Protein AF-A0A3G1S1U9-F1 (afdb_monomer_lite)

pLDDT: mean 83.04, std 12.29, range [37.41, 97.25]

Sequence (109 aa):
GDSNFSSLNMLNDEGWVMLKSMMGLLILSIFGGSMLSWLIFPTPMVIVLPSYLKLLTLFVCIVGGIMGYMISNVSLFFYNKALNNYNFSYFLGSMWFMPYISTYGIINY

InterPro domains:
  IPR010934 NADH dehydrogenase subunit 5, C-terminal [PF06455] (1-108)

Organism: Lucilia sericata (NCBI:txid13632)

Secondary structure (DSSP, 8-state):
------S--------HHHHHHHHHHHHHHHHHHHHHHHHH-SS-------HHHHHHHHHHHHHHHHHHHHHH---TT---HHHHTHHHHHHHHTTTTHHHHHHHTT---

Foldseek 3Di:
DDPPDDVDDPPDPPPPVVVVVVVVVVVCVVVVVVVVVCVVPVDDDDDDDDPCVVCVVVVCVVVVVVVVVVVPPDDPDDDPVCVVVVVVNVCVVCVNVVVVVVPVVPPDD

Structure (mmCIF, N/CA/C/O backbone):
data_AF-A0A3G1S1U9-F1
#
_entry.id   AF-A0A3G1S1U9-F1
#
loop_
_atom_site.group_PDB
_atom_site.id
_atom_site.type_symbol
_atom_site.label_atom_id
_atom_site.label_alt_id
_atom_site.label_comp_id
_atom_site.label_asym_id
_atom_site.label_entity_id
_atom_site.label_seq_id
_atom_site.pdbx_PDB_ins_code
_atom_site.Cartn_x
_atom_site.Cartn_y
_atom_site.Cartn_z
_atom_site.occupancy
_atom_site.B_iso_or_equiv
_atom_site.auth_seq_id
_atom_site.auth_comp_id
_atom_site.auth_asym_id
_atom_site.auth_atom_id
_atom_site.pdbx_PDB_model_num
ATOM 1 N N . GLY A 1 1 ? -6.867 -5.377 25.276 1.00 37.41 1 GLY A N 1
ATOM 2 C CA . GLY A 1 1 ? -5.666 -4.649 25.705 1.00 37.41 1 GLY A CA 1
ATOM 3 C C . GLY A 1 1 ? -6.149 -3.332 26.230 1.00 37.41 1 GLY A C 1
ATOM 4 O O . GLY A 1 1 ? -6.461 -2.466 25.428 1.00 37.41 1 GLY A O 1
ATOM 5 N N . ASP A 1 2 ? -6.322 -3.247 27.542 1.00 38.47 2 ASP A N 1
ATOM 6 C CA . ASP A 1 2 ? -6.902 -2.082 28.199 1.00 38.47 2 ASP A CA 1
ATOM 7 C C . ASP A 1 2 ? -5.812 -1.041 28.426 1.00 38.47 2 ASP A C 1
ATOM 9 O O . ASP A 1 2 ? -5.091 -1.061 29.423 1.00 38.47 2 ASP A O 1
ATOM 13 N N . SER A 1 3 ? -5.664 -0.123 27.477 1.00 53.00 3 SER A N 1
ATOM 14 C CA . SER A 1 3 ? -4.986 1.138 27.746 1.00 53.00 3 SER A CA 1
ATOM 15 C C . SER A 1 3 ? -5.952 2.017 28.536 1.00 53.00 3 SER A C 1
ATOM 17 O O . SER A 1 3 ? -6.784 2.718 27.957 1.00 53.00 3 SER A O 1
ATOM 19 N N . ASN A 1 4 ? -5.855 1.953 29.867 1.00 48.62 4 ASN A N 1
ATOM 20 C CA . ASN A 1 4 ? -6.452 2.929 30.776 1.00 48.62 4 ASN A CA 1
ATOM 21 C C . ASN A 1 4 ? -5.783 4.287 30.541 1.00 48.62 4 ASN A C 1
ATOM 23 O O . ASN A 1 4 ? -4.883 4.693 31.273 1.00 48.62 4 ASN A O 1
ATOM 27 N N . PHE A 1 5 ? -6.194 4.966 29.477 1.00 55.03 5 PHE A N 1
ATOM 28 C CA . PHE A 1 5 ? -5.792 6.327 29.195 1.00 55.03 5 PHE A CA 1
ATOM 29 C C . PHE A 1 5 ? -6.457 7.234 30.232 1.00 55.03 5 PHE A C 1
ATOM 31 O O . PHE A 1 5 ? -7.559 7.741 30.034 1.00 55.03 5 PHE A O 1
ATOM 38 N N . SER A 1 6 ? -5.778 7.443 31.359 1.00 62.22 6 SER A N 1
ATOM 39 C CA . SER A 1 6 ? -6.021 8.636 32.160 1.00 62.22 6 SER A CA 1
ATOM 40 C C . SER A 1 6 ? -5.766 9.856 31.267 1.00 62.22 6 SER A C 1
ATOM 42 O O . SER A 1 6 ? -4.983 9.802 30.319 1.00 62.22 6 SER A O 1
ATOM 44 N N . SER A 1 7 ? -6.457 10.964 31.514 1.00 62.16 7 SER A N 1
ATOM 45 C CA . SER A 1 7 ? -6.496 12.140 30.629 1.00 62.16 7 SER A CA 1
ATOM 46 C C . SER A 1 7 ? -5.149 12.864 30.426 1.00 62.16 7 SER A C 1
ATOM 48 O O . SER A 1 7 ? -5.104 13.884 29.747 1.00 62.16 7 SER A O 1
ATOM 50 N N . LEU A 1 8 ? -4.055 12.356 31.001 1.00 57.81 8 LEU A N 1
ATOM 51 C CA . LEU A 1 8 ? -2.704 12.918 30.972 1.00 57.81 8 LEU A CA 1
ATOM 52 C C . LEU A 1 8 ? -1.676 11.837 30.592 1.00 57.81 8 LEU A C 1
ATOM 54 O O . LEU A 1 8 ? -0.739 11.564 31.341 1.00 57.81 8 LEU A O 1
ATOM 58 N N . ASN A 1 9 ? -1.843 11.192 29.435 1.00 67.44 9 ASN A N 1
ATOM 59 C CA . ASN A 1 9 ? -0.812 10.281 28.929 1.00 67.44 9 ASN A CA 1
ATOM 60 C C . ASN A 1 9 ? 0.334 11.076 28.311 1.00 67.44 9 ASN A C 1
ATOM 62 O O . ASN A 1 9 ? 0.127 11.854 27.382 1.00 67.44 9 ASN A O 1
ATOM 66 N N . MET A 1 10 ? 1.553 10.835 28.790 1.00 69.06 10 MET A N 1
ATOM 67 C CA . MET A 1 10 ? 2.779 11.380 28.208 1.00 69.06 10 MET A CA 1
ATOM 68 C C . MET A 1 10 ? 3.213 10.535 26.997 1.00 69.06 10 MET A C 1
ATOM 70 O O . MET A 1 10 ? 4.252 9.879 27.018 1.00 69.06 10 MET A O 1
ATOM 74 N N . LEU A 1 11 ? 2.390 10.511 25.946 1.00 69.12 11 LEU A N 1
ATOM 75 C CA . LEU A 1 11 ? 2.788 9.961 24.649 1.00 69.12 11 LEU A CA 1
ATOM 76 C C . LEU A 1 11 ? 3.722 10.975 23.985 1.00 69.12 11 LEU A C 1
ATOM 78 O O . LEU A 1 11 ? 3.269 12.007 23.498 1.00 69.12 11 LEU A O 1
ATOM 82 N N . ASN A 1 12 ? 5.026 10.707 24.032 1.00 73.81 12 ASN A N 1
ATOM 83 C CA . ASN A 1 12 ? 6.033 11.554 23.410 1.00 73.81 12 ASN A CA 1
ATOM 84 C C . ASN A 1 12 ? 6.852 10.742 22.398 1.00 73.81 12 ASN A C 1
ATOM 86 O O . ASN A 1 12 ? 7.585 9.833 22.786 1.00 73.81 12 ASN A O 1
ATOM 90 N N . ASP A 1 13 ? 6.749 11.099 21.117 1.00 73.38 13 ASP A N 1
ATOM 91 C CA . ASP A 1 13 ? 7.516 10.483 20.026 1.00 73.38 13 ASP A CA 1
ATOM 92 C C . ASP A 1 13 ? 8.949 11.043 19.907 1.00 73.38 13 A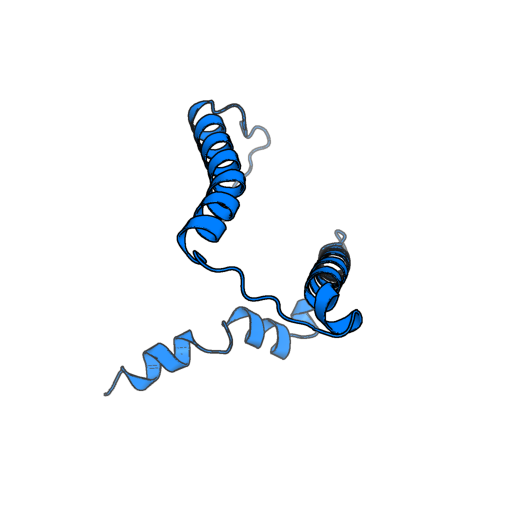SP A C 1
ATOM 94 O O . ASP A 1 13 ? 9.730 10.596 19.070 1.00 73.38 13 ASP A O 1
ATOM 98 N N . GLU A 1 14 ? 9.356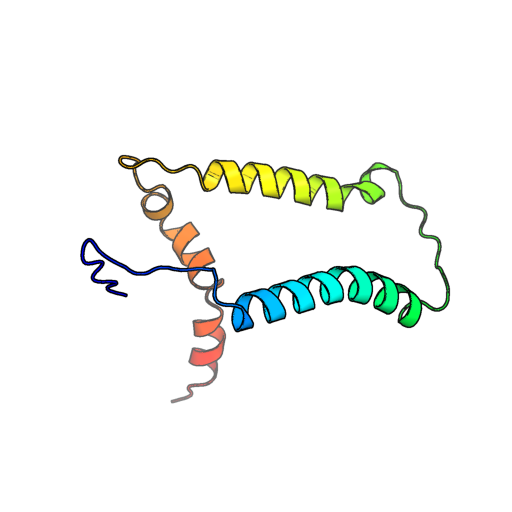 11.976 20.776 1.00 75.69 14 GLU A N 1
ATOM 99 C CA . GLU A 1 14 ? 10.697 12.584 20.760 1.00 75.69 14 GLU A CA 1
ATOM 100 C C . GLU 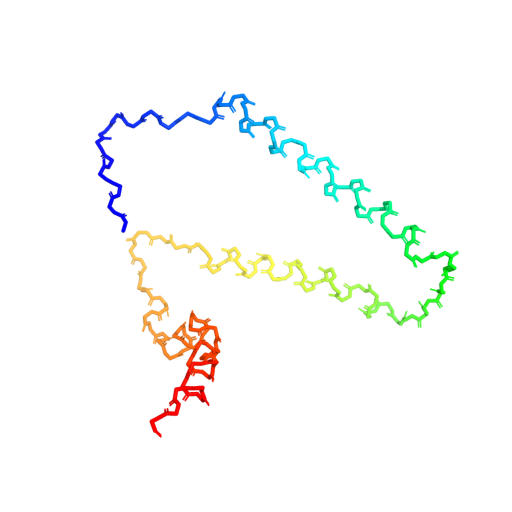A 1 14 ? 11.824 11.694 21.319 1.00 75.69 14 GLU A C 1
ATOM 102 O O . GLU A 1 14 ? 12.955 12.144 21.525 1.00 75.69 14 GLU A O 1
ATOM 107 N N . GLY A 1 15 ? 11.556 10.408 21.556 1.00 84.44 15 GLY A N 1
ATOM 108 C CA . GLY A 1 15 ? 12.568 9.443 21.971 1.00 84.44 15 GLY A CA 1
ATOM 109 C C . GLY A 1 15 ? 13.685 9.313 20.931 1.00 84.44 15 GLY A C 1
ATOM 110 O O . GLY A 1 15 ? 13.580 8.533 19.986 1.00 84.44 15 GLY A O 1
ATOM 111 N N . TRP A 1 16 ? 14.797 10.026 21.136 1.00 81.88 16 TRP A N 1
ATOM 112 C CA . TRP A 1 16 ? 15.941 10.075 20.212 1.00 81.88 16 TRP A CA 1
ATOM 113 C C . TRP A 1 16 ? 16.472 8.693 19.806 1.00 81.88 16 TRP A C 1
ATOM 115 O O . TRP A 1 16 ? 16.888 8.495 18.665 1.00 81.88 16 TRP A O 1
ATOM 125 N N . VAL A 1 17 ? 16.440 7.716 20.719 1.00 87.50 17 VAL A N 1
ATOM 126 C CA . VAL A 1 17 ? 16.890 6.339 20.450 1.00 87.50 17 VAL A CA 1
ATOM 127 C C . VAL A 1 17 ? 15.988 5.642 19.422 1.00 87.50 17 VAL A C 1
ATOM 129 O O . VAL A 1 17 ? 16.499 4.975 18.522 1.00 87.50 17 VAL A O 1
ATOM 132 N N . MET A 1 18 ? 14.669 5.833 19.513 1.00 89.56 18 MET A N 1
ATOM 133 C CA . MET A 1 18 ? 13.688 5.271 18.578 1.00 89.56 18 MET A CA 1
ATOM 134 C C . MET A 1 18 ? 13.720 5.999 17.228 1.00 89.56 18 MET A C 1
ATOM 136 O O . MET A 1 18 ? 13.753 5.360 16.180 1.00 89.56 18 MET A O 1
ATOM 140 N N . LEU A 1 19 ? 13.797 7.333 17.235 1.00 88.56 19 LEU A N 1
ATOM 141 C CA . LEU A 1 19 ? 13.898 8.119 16.000 1.00 88.56 19 LEU A CA 1
ATOM 142 C C . LEU A 1 19 ? 15.165 7.771 15.206 1.00 88.56 19 LEU A C 1
ATOM 144 O O . LEU A 1 19 ? 15.116 7.621 13.983 1.00 88.56 19 LEU A O 1
ATOM 148 N N . LYS A 1 20 ? 16.300 7.576 15.891 1.00 89.81 20 LYS A N 1
ATOM 149 C CA . LYS A 1 20 ? 17.561 7.189 15.248 1.00 89.81 20 LYS A CA 1
ATOM 150 C C . LYS A 1 20 ? 17.462 5.829 14.552 1.00 89.81 20 LYS A C 1
ATOM 152 O O . LYS A 1 20 ? 17.985 5.682 13.447 1.00 89.81 20 LYS A O 1
ATOM 157 N N . SER A 1 21 ? 16.806 4.841 15.165 1.00 89.88 21 SER A N 1
ATOM 158 C CA . SER A 1 21 ? 16.645 3.517 14.552 1.00 89.88 21 SER A CA 1
ATOM 159 C C . SER A 1 21 ? 15.669 3.546 13.373 1.00 89.88 21 SER A C 1
ATOM 161 O O . SER A 1 21 ? 15.979 2.975 12.329 1.00 89.88 21 SER A O 1
ATOM 163 N N . MET A 1 22 ? 14.556 4.281 13.480 1.00 92.62 22 MET A N 1
ATOM 164 C CA . MET A 1 22 ? 13.615 4.488 12.372 1.00 92.62 22 MET A CA 1
ATOM 165 C C . MET A 1 22 ? 14.300 5.115 11.152 1.00 92.62 22 MET A C 1
ATOM 167 O O . MET A 1 22 ? 14.182 4.594 10.044 1.00 92.62 22 MET A O 1
ATOM 171 N N . MET A 1 23 ? 15.082 6.180 11.355 1.00 91.44 23 MET A N 1
ATOM 172 C CA . MET A 1 23 ? 15.824 6.831 10.269 1.00 91.44 23 MET A CA 1
ATOM 173 C C . MET A 1 23 ? 16.860 5.900 9.626 1.00 91.44 23 MET A C 1
ATOM 175 O O . MET A 1 23 ? 16.990 5.875 8.403 1.00 91.44 23 MET A O 1
ATOM 179 N N . GLY A 1 24 ? 17.562 5.089 10.426 1.00 94.00 24 GLY A N 1
ATOM 180 C CA . GLY A 1 24 ? 18.500 4.090 9.908 1.00 94.00 24 GLY A CA 1
ATOM 181 C C . GLY A 1 24 ? 17.824 3.049 9.009 1.00 94.00 24 GLY A C 1
ATOM 182 O O . GLY A 1 24 ? 18.331 2.742 7.930 1.00 94.00 24 GLY A O 1
ATOM 183 N N . LEU A 1 25 ? 16.652 2.551 9.415 1.00 93.88 25 LEU A N 1
ATOM 184 C CA . LEU A 1 25 ? 15.869 1.595 8.626 1.00 93.88 25 LEU A CA 1
ATOM 185 C C . LEU A 1 25 ? 15.343 2.211 7.320 1.00 93.88 25 LEU A C 1
ATOM 187 O O . LEU A 1 25 ? 15.376 1.550 6.281 1.00 93.88 25 LEU A O 1
ATOM 191 N N . LEU A 1 26 ? 14.918 3.479 7.340 1.00 94.88 26 LEU A N 1
ATOM 192 C CA . LEU A 1 26 ? 14.475 4.185 6.133 1.00 94.88 26 LEU A CA 1
ATOM 193 C C . LEU A 1 26 ? 15.600 4.279 5.097 1.00 94.88 26 LEU A C 1
ATOM 195 O O . LEU A 1 26 ? 15.402 3.900 3.944 1.00 94.88 26 LEU A O 1
ATOM 199 N N . ILE A 1 27 ? 16.799 4.690 5.514 1.00 94.44 27 ILE A N 1
ATOM 200 C CA . ILE A 1 27 ? 17.967 4.784 4.625 1.00 94.44 27 ILE A CA 1
ATOM 201 C C . ILE A 1 27 ? 18.312 3.402 4.058 1.00 94.44 27 ILE A C 1
ATOM 203 O O . ILE A 1 27 ? 18.482 3.248 2.847 1.00 94.44 27 ILE A O 1
ATOM 207 N N . LEU A 1 28 ? 18.362 2.377 4.912 1.00 93.88 28 LEU A N 1
ATOM 208 C CA . LEU A 1 28 ? 18.708 1.025 4.486 1.00 93.88 28 LEU A CA 1
ATOM 209 C C . LEU A 1 28 ? 17.689 0.437 3.503 1.00 93.88 28 LEU A C 1
ATOM 211 O O . LEU A 1 28 ? 18.089 -0.250 2.571 1.00 93.88 28 LEU A O 1
ATOM 215 N N . SER A 1 29 ? 16.394 0.723 3.652 1.00 92.44 29 SER A N 1
ATOM 216 C CA . SER A 1 29 ? 15.380 0.210 2.720 1.00 92.44 29 SER A CA 1
ATOM 217 C C . SER A 1 29 ? 15.502 0.809 1.310 1.00 92.44 29 SER A C 1
ATOM 219 O O . SER A 1 29 ? 15.361 0.080 0.328 1.00 92.44 29 SER A O 1
ATOM 221 N N . ILE A 1 30 ? 15.841 2.099 1.194 1.00 93.38 30 ILE A N 1
ATOM 222 C CA . ILE A 1 30 ? 15.997 2.790 -0.098 1.00 93.38 30 ILE A CA 1
ATOM 223 C C . ILE A 1 30 ? 17.275 2.336 -0.816 1.00 93.38 30 ILE A C 1
ATOM 225 O O . ILE A 1 30 ? 17.229 1.932 -1.979 1.00 93.38 30 ILE A O 1
ATOM 229 N N . PHE A 1 31 ? 18.422 2.388 -0.133 1.00 93.50 31 PHE A N 1
ATOM 230 C CA . PHE A 1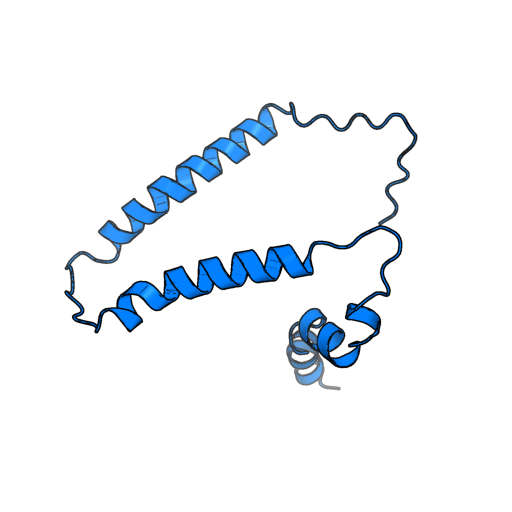 31 ? 19.710 2.029 -0.738 1.00 93.50 31 PHE A CA 1
ATOM 231 C C . PHE A 1 31 ? 19.908 0.517 -0.845 1.00 93.50 31 PHE A C 1
ATOM 233 O O . PHE A 1 31 ? 20.466 0.033 -1.827 1.00 93.50 31 PHE A O 1
ATOM 240 N N . GLY A 1 32 ? 19.429 -0.247 0.137 1.00 93.50 32 GLY A N 1
ATOM 241 C CA . GLY A 1 32 ? 19.560 -1.699 0.154 1.00 93.50 32 GLY A CA 1
ATOM 242 C C . GLY A 1 32 ? 18.868 -2.346 -1.039 1.00 93.50 32 GLY A C 1
ATOM 243 O O . GLY A 1 32 ? 19.455 -3.214 -1.676 1.00 93.50 32 GLY A O 1
ATOM 244 N N . GLY A 1 33 ? 17.669 -1.882 -1.406 1.00 89.38 33 GLY A N 1
ATOM 245 C CA . GLY A 1 33 ? 16.940 -2.417 -2.557 1.00 89.38 33 GLY A CA 1
ATOM 246 C C . GLY A 1 33 ? 17.686 -2.241 -3.885 1.00 89.38 33 GLY A C 1
ATOM 247 O O . GLY A 1 33 ? 17.787 -3.188 -4.668 1.00 89.38 33 GLY A O 1
ATOM 248 N N . SER A 1 34 ? 18.259 -1.058 -4.131 1.00 85.12 34 SER A N 1
ATOM 249 C CA . SER A 1 34 ? 19.005 -0.790 -5.367 1.00 85.12 34 SER A CA 1
ATOM 250 C C . SER A 1 34 ? 20.336 -1.543 -5.406 1.00 85.12 34 SER A C 1
ATOM 252 O O . SER A 1 34 ? 20.632 -2.194 -6.408 1.00 85.12 34 SER A O 1
ATOM 254 N N . MET A 1 35 ? 21.088 -1.556 -4.301 1.00 89.38 35 MET A N 1
ATOM 255 C CA . MET A 1 35 ? 22.339 -2.314 -4.192 1.00 89.38 35 MET A CA 1
ATOM 256 C C . MET A 1 35 ? 22.120 -3.822 -4.380 1.00 89.38 35 MET A C 1
ATOM 258 O O . MET A 1 35 ? 22.867 -4.464 -5.117 1.00 89.38 35 MET A O 1
ATOM 262 N N . LEU A 1 36 ? 21.070 -4.388 -3.770 1.00 89.25 36 LEU A N 1
ATOM 263 C CA . LEU A 1 36 ? 20.707 -5.801 -3.928 1.00 89.25 36 LEU A CA 1
ATOM 264 C C . LEU A 1 36 ? 20.374 -6.141 -5.383 1.00 89.25 36 LEU A C 1
ATOM 266 O O . LEU A 1 36 ? 20.796 -7.186 -5.871 1.00 89.25 36 LEU A O 1
ATOM 270 N N . SER A 1 37 ? 19.666 -5.259 -6.095 1.00 86.81 37 SER A N 1
ATOM 271 C CA . SER A 1 37 ? 19.317 -5.500 -7.500 1.00 86.81 37 SER A CA 1
ATOM 272 C C . SER A 1 37 ? 20.552 -5.636 -8.399 1.00 86.81 37 SER A C 1
ATOM 274 O O . SER A 1 37 ? 20.587 -6.513 -9.261 1.00 86.81 37 SER A O 1
ATOM 276 N N . TRP A 1 38 ? 21.590 -4.830 -8.154 1.00 84.50 38 TRP A N 1
ATOM 277 C CA . TRP A 1 38 ? 22.852 -4.890 -8.894 1.00 84.50 38 TRP A CA 1
ATOM 278 C C . TRP A 1 38 ? 23.706 -6.105 -8.523 1.00 84.50 38 TRP A C 1
ATOM 280 O O . TRP A 1 38 ? 24.378 -6.656 -9.390 1.00 84.50 38 TRP A O 1
ATOM 290 N N . LEU A 1 39 ? 23.669 -6.543 -7.261 1.00 88.06 39 LEU A N 1
ATOM 291 C CA . LEU A 1 39 ? 24.403 -7.731 -6.810 1.00 88.06 39 LEU A CA 1
ATOM 292 C C . LEU A 1 39 ? 23.782 -9.038 -7.323 1.00 88.06 39 LEU A C 1
ATOM 294 O O . LEU A 1 39 ? 24.510 -9.956 -7.688 1.00 88.06 39 LEU A O 1
ATOM 298 N N . ILE A 1 40 ? 22.449 -9.136 -7.335 1.00 91.00 40 ILE A N 1
ATOM 299 C CA . ILE A 1 40 ? 21.732 -10.376 -7.676 1.00 91.00 40 ILE A CA 1
ATOM 300 C C . ILE A 1 40 ? 21.661 -10.596 -9.193 1.00 91.00 40 ILE A C 1
ATOM 302 O O . ILE A 1 40 ? 21.714 -11.741 -9.643 1.00 91.00 40 ILE A O 1
ATOM 306 N N . PHE A 1 41 ? 21.563 -9.527 -9.990 1.00 83.12 41 PHE A N 1
ATOM 307 C CA . PHE A 1 41 ? 21.440 -9.614 -11.448 1.00 83.12 41 PHE A CA 1
ATOM 308 C C . PHE A 1 41 ? 22.683 -9.050 -12.156 1.00 83.12 41 PHE A C 1
ATOM 310 O O . PHE A 1 41 ? 22.636 -7.939 -12.686 1.00 83.12 41 PHE A O 1
ATOM 317 N N . PRO A 1 42 ? 23.792 -9.813 -12.234 1.00 77.12 42 PRO A N 1
ATOM 318 C CA . PRO A 1 42 ? 25.020 -9.356 -12.888 1.00 77.12 42 PRO A CA 1
ATOM 319 C C . PRO A 1 42 ? 24.874 -9.200 -14.412 1.00 77.12 42 PRO A C 1
ATOM 321 O O . PRO A 1 42 ? 25.699 -8.542 -15.041 1.00 77.12 42 PRO A O 1
ATOM 324 N N . THR A 1 43 ? 23.839 -9.791 -15.022 1.00 81.44 43 THR A N 1
ATOM 325 C CA . THR A 1 43 ? 23.529 -9.638 -16.451 1.00 81.44 43 THR A CA 1
ATOM 326 C C . THR A 1 43 ? 22.094 -9.132 -16.639 1.00 81.44 43 THR A C 1
ATOM 328 O O . THR A 1 43 ? 21.148 -9.780 -16.183 1.00 81.44 43 THR A O 1
ATOM 331 N N . PRO A 1 44 ? 21.889 -7.977 -17.301 1.00 74.88 44 PRO A N 1
ATOM 332 C CA . PRO A 1 44 ? 20.548 -7.463 -17.536 1.00 74.88 44 PRO A CA 1
ATOM 333 C C . PRO A 1 44 ? 19.860 -8.274 -18.643 1.00 74.88 44 PRO A C 1
ATOM 335 O O . PRO A 1 44 ? 20.184 -8.135 -19.822 1.00 74.88 44 PRO A O 1
ATOM 338 N N . MET A 1 45 ? 18.881 -9.107 -18.281 1.00 80.06 45 MET A N 1
ATOM 339 C CA . MET A 1 45 ? 17.982 -9.722 -19.262 1.00 80.06 45 MET A CA 1
ATOM 340 C C . MET A 1 45 ? 16.899 -8.718 -19.677 1.00 80.06 45 MET A C 1
ATOM 342 O O . MET A 1 45 ? 16.090 -8.287 -18.855 1.00 80.06 45 MET A O 1
ATOM 346 N N . VAL A 1 46 ? 16.867 -8.341 -20.958 1.00 80.19 46 VAL A N 1
ATOM 347 C CA . VAL A 1 46 ? 15.822 -7.461 -21.504 1.00 80.19 46 VAL A CA 1
ATOM 348 C C . VAL A 1 46 ? 14.564 -8.283 -21.769 1.00 80.19 46 VAL A C 1
ATOM 350 O O . VAL A 1 46 ? 14.524 -9.091 -22.694 1.00 80.19 46 VAL A O 1
ATOM 353 N N . ILE A 1 47 ? 13.520 -8.059 -20.973 1.00 84.56 47 ILE A N 1
ATOM 354 C CA . ILE A 1 47 ? 12.216 -8.702 -21.160 1.00 84.56 47 ILE A CA 1
ATOM 355 C C . ILE A 1 47 ? 11.315 -7.752 -21.958 1.00 84.56 47 ILE A C 1
ATOM 357 O O . ILE A 1 47 ? 10.972 -6.664 -21.489 1.00 84.56 47 ILE A O 1
ATOM 361 N N . VAL A 1 48 ? 10.930 -8.150 -23.173 1.00 87.19 48 VAL A N 1
ATOM 362 C CA . VAL A 1 48 ? 10.012 -7.376 -24.024 1.00 87.19 48 VAL A CA 1
ATOM 363 C C . VAL A 1 48 ? 8.581 -7.824 -23.737 1.00 87.19 48 VAL A C 1
ATOM 365 O O . VAL A 1 48 ? 8.122 -8.839 -24.251 1.00 87.19 48 VAL A O 1
ATOM 368 N N . LEU A 1 49 ? 7.878 -7.065 -22.894 1.00 88.62 49 LEU A N 1
ATOM 369 C CA . LEU A 1 49 ? 6.447 -7.245 -22.641 1.00 88.62 49 LEU A CA 1
ATOM 370 C C . LEU A 1 49 ? 5.627 -6.142 -23.330 1.00 88.62 49 LEU A C 1
ATOM 372 O O . LEU A 1 49 ? 6.108 -5.009 -23.441 1.00 88.62 49 LEU A O 1
ATOM 376 N N . PRO A 1 50 ? 4.371 -6.420 -23.731 1.00 89.50 50 PRO A N 1
ATOM 377 C CA . PRO A 1 50 ? 3.432 -5.378 -24.136 1.00 89.50 50 PRO A CA 1
ATOM 378 C C . PRO A 1 50 ? 3.228 -4.357 -23.005 1.00 89.50 50 PRO A C 1
ATOM 380 O O . PRO A 1 50 ? 3.289 -4.696 -21.819 1.00 89.50 50 PRO A O 1
ATOM 383 N N . SER A 1 51 ? 2.958 -3.101 -23.371 1.00 86.44 51 SER A N 1
ATOM 384 C CA . SER A 1 51 ? 2.906 -1.955 -22.446 1.00 86.44 51 SER A CA 1
ATOM 385 C C . SER A 1 51 ? 1.972 -2.160 -21.246 1.00 86.44 51 SER A C 1
ATOM 387 O O . SER A 1 51 ? 2.311 -1.748 -20.138 1.00 86.44 51 SER A O 1
ATOM 389 N N . TYR A 1 52 ? 0.847 -2.854 -21.441 1.00 91.94 52 TYR A N 1
ATOM 390 C CA . TYR A 1 52 ? -0.102 -3.195 -20.376 1.00 91.94 52 TYR A CA 1
ATOM 391 C C . TYR A 1 52 ? 0.530 -4.036 -19.254 1.00 91.94 52 TYR A C 1
ATOM 393 O O . TYR A 1 52 ? 0.387 -3.703 -18.079 1.00 91.94 52 TYR A O 1
ATOM 401 N N . LEU A 1 53 ? 1.273 -5.093 -19.598 1.00 91.44 53 LEU A N 1
ATOM 402 C CA . LEU A 1 53 ? 1.870 -5.989 -18.601 1.00 91.44 53 LEU A CA 1
ATOM 403 C C . LEU A 1 53 ? 3.028 -5.321 -17.857 1.00 91.44 53 LEU A C 1
ATOM 405 O O . LEU A 1 53 ? 3.203 -5.548 -16.663 1.00 91.44 53 LEU A O 1
ATOM 409 N N . LYS A 1 54 ? 3.788 -4.457 -18.539 1.00 87.12 54 LYS A N 1
ATOM 410 C CA . LYS A 1 54 ? 4.921 -3.748 -17.932 1.00 87.12 54 LYS A CA 1
ATOM 411 C C . LYS A 1 54 ? 4.493 -2.796 -16.805 1.00 87.12 54 LYS A C 1
ATOM 413 O O . LYS A 1 54 ? 5.268 -2.576 -15.881 1.00 87.12 54 LYS A O 1
ATOM 418 N N . LEU A 1 55 ? 3.282 -2.239 -16.875 1.00 93.88 55 LEU A N 1
ATOM 419 C CA . LEU A 1 55 ? 2.762 -1.272 -15.897 1.00 93.88 55 LEU A CA 1
ATOM 420 C C . LEU A 1 55 ? 1.758 -1.870 -14.901 1.00 93.88 55 LEU A C 1
ATOM 422 O O . LEU A 1 55 ? 1.341 -1.179 -13.973 1.00 93.88 55 LEU A O 1
ATOM 426 N N . LEU A 1 56 ? 1.375 -3.139 -15.067 1.00 94.75 56 LEU A N 1
ATOM 427 C CA . LEU A 1 56 ? 0.318 -3.785 -14.286 1.00 94.75 56 LEU A CA 1
ATOM 428 C C . LEU A 1 56 ? 0.541 -3.667 -12.771 1.00 94.75 56 LEU A C 1
ATOM 430 O O . LEU A 1 56 ? -0.379 -3.312 -12.040 1.00 94.75 56 LEU A O 1
ATOM 434 N N . THR A 1 57 ? 1.757 -3.942 -12.299 1.00 93.31 57 THR A N 1
ATOM 435 C CA . THR A 1 57 ? 2.084 -3.934 -10.864 1.00 93.31 57 THR A CA 1
ATOM 436 C C . THR A 1 57 ? 1.839 -2.565 -10.239 1.00 93.31 57 THR A C 1
ATOM 438 O O . THR A 1 57 ? 1.203 -2.469 -9.193 1.00 93.31 57 THR A O 1
ATOM 441 N N . LEU A 1 58 ? 2.259 -1.499 -10.921 1.00 94.88 58 LEU A N 1
ATOM 442 C CA . LEU A 1 58 ? 2.050 -0.126 -10.479 1.00 94.88 58 LEU A CA 1
ATOM 443 C C . LEU A 1 58 ? 0.555 0.219 -10.426 1.00 94.88 58 LEU A C 1
ATOM 445 O O . LEU A 1 58 ? 0.099 0.792 -9.437 1.00 94.88 58 LEU A O 1
ATOM 449 N N . PHE A 1 59 ? -0.225 -0.188 -11.434 1.00 95.94 59 PHE A N 1
ATOM 450 C CA . PHE A 1 59 ? -1.679 -0.004 -11.419 1.00 95.94 59 PHE A CA 1
ATOM 451 C C . PHE A 1 59 ? -2.345 -0.728 -10.245 1.00 95.94 59 PHE A C 1
ATOM 453 O O . PHE A 1 59 ? -3.153 -0.124 -9.539 1.00 95.94 59 PHE A O 1
ATOM 460 N N . VAL A 1 60 ? -1.987 -1.991 -9.996 1.00 96.75 60 VAL A N 1
ATOM 461 C CA . VAL A 1 60 ? -2.539 -2.778 -8.881 1.00 96.75 60 VAL A CA 1
ATOM 462 C C . VAL A 1 60 ? -2.201 -2.135 -7.534 1.00 96.75 60 VAL A C 1
ATOM 464 O O . VAL A 1 60 ? -3.083 -2.032 -6.684 1.00 96.75 60 VAL A O 1
ATOM 467 N N . CYS A 1 61 ? -0.974 -1.639 -7.342 1.00 97.25 61 CYS A N 1
ATOM 468 C CA . CYS A 1 61 ? -0.583 -0.948 -6.110 1.00 97.25 61 CYS A CA 1
ATOM 469 C C . CYS A 1 61 ? -1.394 0.335 -5.873 1.00 97.25 61 CYS A C 1
ATOM 471 O O . CYS A 1 61 ? -1.860 0.560 -4.757 1.00 97.25 61 CYS A O 1
ATOM 473 N N . ILE A 1 62 ? -1.601 1.159 -6.906 1.00 96.81 62 ILE A N 1
ATOM 474 C CA . ILE A 1 62 ? -2.374 2.406 -6.784 1.00 96.81 62 ILE A CA 1
ATOM 475 C C . ILE A 1 62 ? -3.843 2.103 -6.482 1.00 96.81 62 ILE A C 1
ATOM 477 O O . ILE A 1 62 ? -4.404 2.654 -5.535 1.00 96.81 62 ILE A O 1
ATOM 481 N N . VAL A 1 63 ? -4.466 1.204 -7.251 1.00 96.62 63 VAL A N 1
ATOM 482 C CA . VAL A 1 63 ? -5.873 0.827 -7.049 1.00 96.62 63 VAL A CA 1
ATOM 483 C C . VAL A 1 63 ? -6.067 0.189 -5.674 1.00 96.62 63 VAL A C 1
ATOM 485 O O . VAL A 1 63 ? -7.005 0.548 -4.964 1.00 96.62 63 VAL A O 1
ATOM 488 N N . GLY A 1 64 ? -5.158 -0.697 -5.261 1.00 96.75 64 GLY A N 1
ATOM 489 C CA . GLY A 1 64 ? -5.174 -1.316 -3.938 1.00 96.75 64 GLY A CA 1
ATOM 490 C C . GLY A 1 64 ? -5.051 -0.293 -2.808 1.00 96.75 64 GLY A C 1
ATOM 491 O O . GLY A 1 64 ? -5.811 -0.361 -1.845 1.00 96.75 64 GLY A O 1
ATOM 492 N N . GLY A 1 65 ? -4.162 0.696 -2.946 1.00 95.25 65 GLY A N 1
ATOM 493 C CA . GLY A 1 65 ? -4.009 1.783 -1.976 1.00 95.25 65 GLY A CA 1
ATOM 494 C C . GLY A 1 65 ? -5.270 2.641 -1.842 1.00 95.25 65 GLY A C 1
ATOM 495 O O . GLY A 1 65 ? -5.734 2.885 -0.729 1.00 95.25 65 GLY A O 1
ATOM 496 N N . ILE A 1 66 ? -5.876 3.037 -2.966 1.00 95.44 66 ILE A N 1
ATOM 497 C CA . ILE A 1 66 ? -7.126 3.816 -2.979 1.00 95.44 66 ILE A CA 1
ATOM 498 C C . ILE A 1 66 ? -8.270 3.007 -2.358 1.00 95.44 66 ILE A C 1
ATOM 500 O O . ILE A 1 66 ? -9.006 3.512 -1.510 1.00 95.44 66 ILE A O 1
ATOM 504 N N . MET A 1 67 ? -8.416 1.740 -2.746 1.00 93.06 67 MET A N 1
ATOM 505 C CA . MET A 1 67 ? -9.472 0.873 -2.228 1.00 93.06 67 MET A CA 1
ATOM 506 C C . MET A 1 67 ? -9.298 0.613 -0.726 1.00 93.06 67 MET A C 1
ATOM 508 O O . MET A 1 67 ? -10.272 0.690 0.021 1.00 93.06 67 MET A O 1
ATOM 512 N N . GLY A 1 68 ? -8.064 0.388 -0.268 1.00 93.00 68 GLY A N 1
ATOM 513 C CA . GLY A 1 68 ? -7.729 0.258 1.150 1.00 93.00 68 GLY A CA 1
ATOM 514 C C . GLY A 1 68 ? -8.076 1.514 1.949 1.00 93.00 68 GLY A C 1
ATOM 515 O O . GLY A 1 68 ? -8.716 1.414 2.995 1.00 93.00 68 GLY A O 1
ATOM 516 N N . TYR A 1 69 ? -7.751 2.697 1.420 1.00 90.88 69 TYR A N 1
ATOM 517 C CA . TYR A 1 69 ? -8.116 3.969 2.044 1.00 90.88 69 TYR A CA 1
ATOM 518 C C . TYR A 1 69 ? -9.639 4.111 2.199 1.00 90.88 69 TYR A C 1
ATOM 520 O O . TYR A 1 69 ? -10.127 4.408 3.291 1.00 90.88 69 TYR A O 1
ATOM 528 N N . MET A 1 70 ? -10.408 3.798 1.151 1.00 86.88 70 MET A N 1
ATOM 529 C CA . MET A 1 70 ? -11.876 3.856 1.189 1.00 86.88 70 MET A CA 1
ATOM 530 C C . MET A 1 70 ? -12.488 2.855 2.180 1.00 86.88 70 MET A C 1
ATOM 532 O O . MET A 1 70 ? -13.499 3.160 2.808 1.00 86.88 70 MET A O 1
ATOM 536 N N . ILE A 1 71 ? -11.881 1.673 2.347 1.00 86.75 71 ILE A N 1
ATOM 537 C CA . ILE A 1 71 ? -12.295 0.685 3.357 1.00 86.75 71 ILE A CA 1
ATOM 538 C C . ILE A 1 71 ? -12.006 1.198 4.774 1.00 86.75 71 ILE A C 1
ATOM 540 O O . ILE A 1 71 ? -12.821 0.991 5.671 1.00 86.75 71 ILE A O 1
ATOM 544 N N . SER A 1 72 ? -10.869 1.872 4.973 1.00 86.19 72 SER A N 1
ATOM 545 C CA . SER A 1 72 ? -10.429 2.366 6.284 1.00 86.19 72 SER A CA 1
ATOM 546 C C . SER A 1 72 ? -11.222 3.570 6.803 1.00 86.19 72 SER A C 1
ATOM 548 O O . SER A 1 72 ? -11.193 3.852 8.000 1.00 86.19 72 SER A O 1
ATOM 550 N N . ASN A 1 73 ? -11.953 4.270 5.931 1.00 83.31 73 ASN A N 1
ATOM 551 C CA . ASN A 1 73 ? -12.713 5.459 6.302 1.00 83.31 73 ASN A CA 1
ATOM 552 C C . ASN A 1 73 ? -14.021 5.098 7.034 1.00 83.31 73 ASN A C 1
ATOM 554 O O . ASN A 1 73 ? -15.100 5.045 6.439 1.00 83.31 73 ASN A O 1
ATOM 558 N N . VAL A 1 74 ? -13.916 4.826 8.337 1.00 80.25 74 VAL A N 1
ATOM 559 C CA . VAL A 1 74 ? -15.035 4.490 9.228 1.00 80.25 74 VAL A CA 1
ATOM 560 C C . VAL A 1 74 ? -15.278 5.647 10.205 1.00 80.25 74 VAL A C 1
ATOM 562 O O . VAL A 1 74 ? -14.365 6.082 10.899 1.00 80.25 74 VAL A O 1
ATOM 565 N N . SER A 1 75 ? -16.515 6.143 10.282 1.00 80.38 75 SER A N 1
ATOM 566 C CA . SER A 1 75 ? -16.964 7.115 11.298 1.00 80.38 75 SER A CA 1
ATOM 567 C C . SER A 1 75 ? -17.577 6.454 12.546 1.00 80.38 75 SER A C 1
ATOM 569 O O . SER A 1 75 ? -17.925 5.272 12.545 1.00 80.38 75 SER A O 1
ATOM 571 N N . LEU A 1 76 ? -17.744 7.248 13.610 1.00 65.38 76 LEU A N 1
ATOM 572 C CA . LEU A 1 76 ? -18.140 6.823 14.963 1.00 65.38 76 LEU A CA 1
ATOM 573 C C . LEU A 1 76 ? -19.527 6.152 15.092 1.00 65.38 76 LEU A C 1
ATOM 575 O O . LEU A 1 76 ? -19.826 5.618 16.153 1.00 65.38 76 LEU A O 1
ATOM 579 N N . PHE A 1 77 ? -20.352 6.118 14.040 1.00 72.06 77 PHE A N 1
ATOM 580 C CA . PHE A 1 77 ? -21.682 5.482 14.066 1.00 72.06 77 PHE A CA 1
ATOM 581 C C . PHE A 1 77 ? -21.956 4.549 12.873 1.00 72.06 77 PHE A C 1
ATOM 583 O O . PHE A 1 77 ? -23.111 4.323 12.509 1.00 72.06 77 PHE A O 1
ATOM 590 N N . PHE A 1 78 ? -20.924 3.987 12.236 1.00 76.94 78 PHE A N 1
ATOM 591 C CA . PHE A 1 78 ? -21.144 3.020 11.155 1.00 76.94 78 PHE A CA 1
ATOM 592 C C . PHE A 1 78 ? -21.542 1.633 11.666 1.00 76.94 78 PHE A C 1
ATOM 594 O O . PHE A 1 78 ? -20.942 1.086 12.591 1.00 76.94 78 PHE A O 1
ATOM 601 N N . TYR A 1 79 ? -22.500 1.013 10.970 1.00 77.31 79 TYR A N 1
ATOM 602 C CA . TYR A 1 79 ? -22.735 -0.422 11.081 1.00 77.31 79 TYR A CA 1
ATOM 603 C C . TYR A 1 79 ? -21.468 -1.176 10.668 1.00 77.31 79 TYR A C 1
ATOM 605 O O . TYR A 1 79 ? -20.899 -0.927 9.599 1.00 77.31 79 TYR A O 1
ATOM 613 N N . ASN A 1 80 ? -21.009 -2.088 11.523 1.00 78.44 80 ASN A N 1
ATOM 614 C CA . ASN A 1 80 ? -19.750 -2.781 11.307 1.00 78.44 80 ASN A CA 1
ATOM 615 C C . ASN A 1 80 ? -19.870 -3.742 10.111 1.00 78.44 80 ASN A C 1
ATOM 617 O O . ASN A 1 80 ? -20.416 -4.841 10.220 1.00 78.44 80 ASN A O 1
ATOM 621 N N . LYS A 1 81 ? -19.323 -3.332 8.960 1.00 77.56 81 LYS A N 1
ATOM 622 C CA . LYS A 1 81 ? -19.330 -4.126 7.721 1.00 77.56 81 LYS A CA 1
ATOM 623 C C . LYS A 1 81 ? -18.672 -5.501 7.901 1.00 77.56 81 LYS A C 1
ATOM 625 O O . LYS A 1 81 ? -19.075 -6.448 7.230 1.00 77.56 81 LY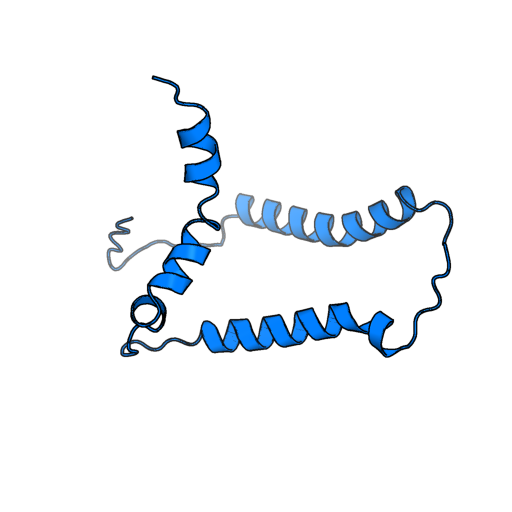S A O 1
ATOM 630 N N . ALA A 1 82 ? -17.702 -5.630 8.812 1.00 81.69 82 ALA A N 1
ATOM 631 C CA . ALA A 1 82 ? -17.045 -6.904 9.100 1.00 81.69 82 ALA A CA 1
ATOM 632 C C . ALA A 1 82 ? -17.953 -7.881 9.864 1.00 81.69 82 ALA A C 1
ATOM 634 O O . ALA A 1 82 ? -17.861 -9.084 9.628 1.00 81.69 82 ALA A O 1
ATOM 635 N N . LEU A 1 83 ? -18.840 -7.371 10.732 1.00 81.25 83 LEU A N 1
ATOM 636 C CA . LEU A 1 83 ? -19.871 -8.180 11.393 1.00 81.25 83 LEU A CA 1
ATOM 637 C C . LEU A 1 83 ? -20.976 -8.580 10.409 1.00 81.25 83 LEU A C 1
ATOM 639 O O . LEU A 1 83 ? -21.451 -9.708 10.472 1.00 81.25 83 LEU A O 1
ATOM 643 N N . ASN A 1 84 ? -21.332 -7.702 9.462 1.00 86.12 84 ASN A N 1
ATOM 644 C CA . ASN A 1 84 ? -22.296 -8.036 8.407 1.00 86.12 84 ASN A CA 1
ATOM 645 C C . ASN A 1 84 ? -21.822 -9.213 7.538 1.00 86.12 84 ASN A C 1
ATOM 647 O O . ASN A 1 84 ? -22.585 -10.124 7.238 1.00 86.12 84 ASN A O 1
ATOM 651 N N . ASN A 1 85 ? -20.539 -9.207 7.160 1.00 85.00 85 ASN A N 1
ATOM 652 C CA . ASN A 1 85 ? -19.913 -10.252 6.348 1.00 85.00 85 ASN A CA 1
ATOM 653 C C . ASN A 1 85 ? -18.999 -11.146 7.200 1.00 85.00 85 ASN A C 1
ATOM 655 O O . ASN A 1 85 ? -17.817 -11.320 6.889 1.00 85.00 85 ASN A O 1
ATOM 659 N N . TYR A 1 86 ? -19.554 -11.717 8.272 1.00 88.25 86 TYR A N 1
ATOM 660 C CA . TYR A 1 86 ? -18.799 -12.475 9.273 1.00 88.25 86 TYR A CA 1
ATOM 661 C C . TYR A 1 86 ? -17.990 -13.644 8.690 1.00 88.25 86 TYR A C 1
ATOM 663 O O . TYR A 1 86 ? -16.815 -13.798 9.003 1.00 88.25 86 TYR A O 1
ATOM 671 N N . ASN A 1 87 ? -18.569 -14.441 7.786 1.00 89.50 87 ASN A N 1
ATOM 672 C CA . ASN A 1 87 ? -17.868 -15.605 7.225 1.00 89.50 87 ASN A CA 1
ATOM 673 C C . ASN A 1 87 ? -16.598 -15.210 6.456 1.00 89.50 87 ASN A C 1
ATOM 675 O O . ASN A 1 87 ? -15.568 -15.872 6.564 1.00 89.50 87 ASN A O 1
ATOM 679 N N . PHE A 1 88 ? -16.658 -14.114 5.697 1.00 88.38 88 PHE A N 1
ATOM 680 C CA . PHE A 1 88 ? -15.521 -13.637 4.913 1.00 88.38 88 PHE A CA 1
ATOM 681 C C . PHE A 1 88 ? -14.451 -12.992 5.800 1.00 88.38 88 PHE A C 1
ATOM 683 O O . PHE A 1 88 ? -13.263 -13.269 5.633 1.00 88.38 88 PHE A O 1
ATOM 690 N N . SER A 1 89 ? -14.860 -12.173 6.775 1.00 90.19 89 SER A N 1
ATOM 691 C CA . SER A 1 89 ? -13.930 -11.543 7.718 1.00 90.19 89 SER A CA 1
ATOM 692 C C . SER A 1 89 ? -13.248 -12.575 8.621 1.00 90.19 89 SER A C 1
ATOM 694 O O . SER A 1 89 ? -12.044 -12.481 8.847 1.00 90.19 89 SER A O 1
ATOM 696 N N . TYR A 1 90 ? -13.971 -13.609 9.056 1.00 90.38 90 TYR A N 1
ATOM 697 C CA . TYR A 1 90 ? -13.428 -14.720 9.832 1.00 90.38 90 TYR A CA 1
ATOM 698 C C . TYR A 1 90 ? -12.442 -15.575 9.024 1.00 90.38 90 TYR A C 1
ATOM 700 O O . TYR A 1 90 ? -11.363 -15.905 9.518 1.00 90.38 90 TYR A O 1
ATOM 708 N N . PHE A 1 91 ? -12.752 -15.889 7.762 1.00 90.75 91 PHE A N 1
ATOM 709 C CA . PHE A 1 91 ? -11.843 -16.640 6.892 1.00 90.75 91 PHE A CA 1
ATOM 710 C C . PHE A 1 91 ? -10.525 -15.895 6.634 1.00 90.75 91 PHE A C 1
ATOM 712 O O . PHE A 1 91 ? -9.444 -16.475 6.743 1.00 90.75 91 PHE A O 1
ATOM 719 N N . LEU A 1 92 ? -10.599 -14.596 6.328 1.00 90.12 92 LEU A N 1
ATOM 720 C CA . LEU A 1 92 ? -9.405 -13.772 6.137 1.00 90.12 92 LEU A CA 1
ATOM 721 C C . LEU A 1 92 ? -8.632 -13.566 7.449 1.00 90.12 92 LEU A C 1
ATOM 723 O O .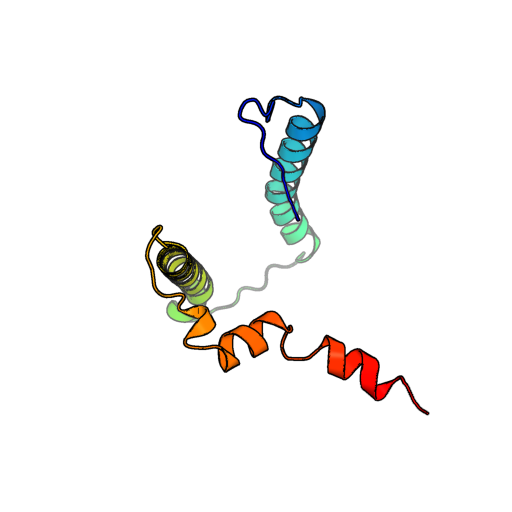 LEU A 1 92 ? -7.408 -13.663 7.456 1.00 90.12 92 LEU A O 1
ATOM 727 N N . GLY A 1 93 ? -9.331 -13.319 8.561 1.00 89.00 93 GLY A N 1
ATOM 728 C CA . GLY A 1 93 ? -8.722 -13.080 9.872 1.00 89.00 93 GLY A CA 1
ATOM 729 C C . GLY A 1 93 ? -8.060 -14.316 10.487 1.00 89.00 93 GLY A C 1
ATOM 730 O O . GLY A 1 93 ? -7.042 -14.193 11.160 1.00 89.00 93 GLY A O 1
ATOM 731 N N . SER A 1 94 ? -8.582 -15.514 10.211 1.00 88.25 94 SER A N 1
ATOM 732 C CA . SER A 1 94 ? -7.994 -16.793 10.643 1.00 88.25 94 SER A CA 1
ATOM 733 C C . SER A 1 94 ? -6.818 -17.259 9.773 1.00 88.25 94 SER A C 1
ATOM 735 O O . SER A 1 94 ? -6.381 -18.402 9.909 1.00 88.25 94 SER A O 1
ATOM 737 N N . MET A 1 95 ? -6.308 -16.398 8.879 1.00 89.94 95 MET A N 1
ATOM 738 C CA . MET A 1 95 ? -5.272 -16.736 7.897 1.00 89.94 95 MET A CA 1
ATOM 739 C C . MET A 1 95 ? -5.641 -17.995 7.103 1.00 89.94 95 MET A C 1
ATOM 741 O O . MET A 1 95 ? -4.883 -18.961 7.065 1.00 89.94 95 MET A O 1
ATOM 745 N N . TRP A 1 96 ? -6.845 -18.017 6.523 1.00 87.81 96 TRP A N 1
ATOM 746 C CA . TRP A 1 96 ? -7.357 -19.153 5.745 1.00 87.81 96 TRP A CA 1
ATOM 747 C C . TRP A 1 96 ? -7.299 -20.491 6.500 1.00 87.81 96 TRP A C 1
ATOM 749 O O . TRP A 1 96 ? -6.971 -21.524 5.922 1.00 87.81 96 TRP A O 1
ATOM 759 N N . PHE A 1 97 ? -7.584 -20.480 7.806 1.00 87.25 97 PHE A N 1
ATOM 760 C CA . PHE A 1 97 ? -7.495 -21.657 8.679 1.00 87.25 97 PHE A CA 1
ATOM 761 C C . PHE A 1 97 ? -6.108 -22.318 8.759 1.00 87.25 97 PHE A C 1
ATOM 763 O O . PHE A 1 97 ? -5.992 -23.436 9.267 1.00 87.25 97 PHE A O 1
ATOM 770 N N . MET A 1 98 ? -5.043 -21.640 8.323 1.00 86.62 98 MET A N 1
ATOM 771 C CA . MET A 1 98 ? -3.684 -22.183 8.334 1.00 86.62 98 MET A CA 1
ATOM 772 C C . MET A 1 98 ? -3.239 -22.683 9.721 1.00 86.62 98 MET A C 1
ATOM 774 O O . MET A 1 98 ? -2.710 -23.793 9.772 1.00 86.62 98 MET A O 1
ATOM 778 N N . PRO A 1 99 ? -3.513 -21.981 10.845 1.00 82.88 99 PRO A N 1
ATOM 779 C CA . PRO A 1 99 ? -3.159 -22.479 12.176 1.00 82.88 99 PRO A CA 1
ATOM 780 C C . PRO A 1 99 ? -3.847 -23.800 12.539 1.00 82.88 99 PRO A C 1
ATOM 782 O O . PRO A 1 99 ? -3.242 -24.652 13.185 1.00 82.88 99 PRO A O 1
ATOM 785 N N . TYR A 1 100 ? -5.101 -23.997 12.116 1.00 84.38 100 TYR A N 1
ATOM 786 C CA . TYR A 1 100 ? -5.835 -25.239 12.368 1.00 84.38 100 TYR A CA 1
ATOM 787 C C . TYR A 1 100 ? -5.257 -26.387 11.544 1.00 84.38 100 TYR A C 1
ATOM 789 O O . TYR A 1 100 ? -5.014 -27.461 12.084 1.00 84.38 100 TYR A O 1
ATOM 797 N N . ILE A 1 101 ? -4.955 -26.143 10.266 1.00 84.44 101 ILE A N 1
ATOM 798 C CA . ILE A 1 101 ? -4.328 -27.135 9.382 1.00 84.44 101 ILE A CA 1
ATOM 799 C C . ILE A 1 101 ? -2.946 -27.539 9.919 1.00 84.44 101 ILE A C 1
ATOM 801 O O . ILE A 1 101 ? -2.622 -28.724 9.953 1.00 84.44 101 ILE A O 1
ATOM 805 N N . SER A 1 102 ? -2.145 -26.576 10.387 1.00 83.31 102 SER A N 1
ATOM 806 C CA . SER A 1 102 ? -0.785 -26.824 10.876 1.00 83.31 102 SER A CA 1
ATOM 807 C C . SER A 1 102 ? -0.707 -27.427 12.280 1.00 83.31 102 SER A C 1
ATOM 809 O O . SER A 1 102 ? 0.388 -27.754 12.719 1.00 83.31 102 SER A O 1
ATOM 811 N N . THR A 1 103 ? -1.813 -27.533 13.020 1.00 82.94 103 THR A N 1
ATOM 812 C CA . THR A 1 103 ? -1.812 -28.076 14.392 1.00 82.94 103 THR A CA 1
ATOM 813 C C . THR A 1 103 ? -2.630 -29.357 14.510 1.00 82.94 103 THR A C 1
ATOM 815 O O . THR A 1 103 ? -2.133 -30.338 15.059 1.00 82.94 103 THR A O 1
ATOM 818 N N . TYR A 1 104 ? -3.834 -29.413 13.931 1.00 75.62 104 TYR A N 1
ATOM 819 C CA . TYR A 1 104 ? -4.705 -30.588 14.039 1.00 75.62 104 TYR A CA 1
ATOM 820 C C . TYR A 1 104 ? -4.161 -31.832 13.328 1.00 75.62 104 TYR A C 1
ATOM 822 O O . TYR A 1 104 ? -4.388 -32.933 13.809 1.00 75.62 104 TYR A O 1
ATOM 830 N N . GLY A 1 105 ? -3.421 -31.686 12.224 1.00 65.56 105 GLY A N 1
ATOM 831 C CA . GLY A 1 105 ? -2.812 -32.831 11.528 1.00 65.56 105 GLY A CA 1
ATOM 832 C C . GLY A 1 105 ? -1.578 -33.424 12.224 1.00 65.56 105 GLY A C 1
ATOM 833 O O . GLY A 1 105 ? -1.099 -34.475 11.813 1.00 65.56 105 GLY A O 1
ATOM 834 N N . ILE A 1 106 ? -1.041 -32.742 13.242 1.00 65.88 106 ILE A N 1
ATOM 835 C CA . ILE A 1 106 ? 0.177 -33.135 13.974 1.00 65.88 106 ILE A CA 1
ATOM 836 C C . ILE A 1 106 ? -0.149 -33.678 15.370 1.00 65.88 106 ILE A C 1
ATOM 838 O O . ILE A 1 106 ? 0.618 -34.471 15.917 1.00 65.88 106 ILE A O 1
ATOM 842 N N . ILE A 1 107 ? -1.295 -33.296 15.941 1.00 66.12 107 ILE A N 1
ATOM 843 C CA . ILE A 1 107 ? -1.787 -33.844 17.208 1.00 66.12 107 ILE A CA 1
ATOM 844 C C . ILE A 1 107 ? -2.476 -35.181 16.906 1.00 66.12 107 ILE A C 1
ATOM 846 O O . ILE A 1 107 ? -3.697 -35.274 16.813 1.00 66.12 107 ILE A O 1
ATOM 850 N N . ASN A 1 108 ? -1.661 -36.219 16.721 1.00 62.50 108 ASN A N 1
ATOM 851 C CA . ASN A 1 108 ? -2.129 -37.598 16.746 1.00 62.50 108 ASN A CA 1
ATOM 852 C C . ASN A 1 108 ? -2.405 -37.981 18.203 1.00 62.50 108 ASN A C 1
ATOM 854 O O . ASN A 1 108 ? -1.474 -38.066 19.007 1.00 62.50 108 ASN A O 1
ATOM 858 N N . TYR A 1 109 ? -3.678 -38.197 18.526 1.00 61.12 109 TYR A N 1
ATOM 859 C CA . TYR A 1 109 ? -4.032 -39.151 19.575 1.00 61.12 109 TYR A CA 1
ATOM 860 C C . TYR A 1 109 ? -3.783 -40.573 19.067 1.00 61.12 109 TYR A C 1
ATOM 862 O O . TYR A 1 109 ? -4.047 -40.814 17.865 1.00 61.12 109 TYR A O 1
#

Radius of gyration: 22.74 Å; chains: 1; bounding box: 48×52×56 Å